Protein AF-A0AB35FZ97-F1 (afdb_monomer_lite)

Radius of gyration: 17.3 Å; chains: 1; bounding box: 33×31×50 Å

InterPro domains:
  IPR009097 Cyclic phosphodiesterase [SSF55144] (17-69)

Sequence (100 aa):
MLRSVLIFPQLNDMFTINRIRQRYDDLYEHIAPHISLVFPFDNELTDETIIQVVTDIIKKQQQFKLRLTATITEVAIEHILENSDSAVFTTICLGERDEN

Structure (mmCIF, N/CA/C/O backbone):
data_AF-A0AB35FZ97-F1
#
_entry.id   AF-A0AB35FZ97-F1
#
loop_
_atom_site.group_PDB
_atom_site.id
_atom_site.type_symbol
_atom_site.label_atom_id
_atom_site.label_alt_id
_atom_site.label_comp_id
_atom_site.label_asym_id
_atom_site.label_entity_id
_atom_site.label_seq_id
_atom_site.pdbx_PDB_ins_code
_atom_site.Cartn_x
_atom_site.Cartn_y
_atom_site.Cartn_z
_atom_site.occupancy
_atom_site.B_iso_or_equiv
_atom_site.auth_seq_id
_atom_site.auth_comp_id
_atom_site.auth_asym_id
_atom_site.auth_atom_id
_atom_site.pdbx_PDB_model_num
ATOM 1 N N . MET A 1 1 ? -9.061 16.918 4.803 1.00 82.94 1 MET A N 1
ATOM 2 C CA . MET A 1 1 ? -7.666 16.410 4.707 1.00 82.94 1 MET A CA 1
ATOM 3 C C . MET A 1 1 ? -7.787 14.974 4.265 1.00 82.94 1 MET A C 1
ATOM 5 O O . MET A 1 1 ? -8.592 14.265 4.855 1.00 82.94 1 MET A O 1
ATOM 9 N N . LEU A 1 2 ? -7.014 14.553 3.263 1.00 89.06 2 LEU A N 1
ATOM 10 C CA . LEU A 1 2 ? -7.064 13.167 2.805 1.00 89.06 2 LEU A CA 1
ATOM 11 C C . LEU A 1 2 ? -6.451 12.227 3.842 1.00 89.06 2 LEU A C 1
ATOM 13 O O . LEU A 1 2 ? -5.398 12.517 4.413 1.00 89.06 2 LEU A O 1
ATOM 17 N N . ARG A 1 3 ? -7.118 11.099 4.066 1.00 90.56 3 ARG A N 1
ATOM 18 C CA . ARG A 1 3 ? -6.704 10.045 4.997 1.00 90.56 3 ARG A CA 1
ATOM 19 C C . ARG A 1 3 ? -6.655 8.723 4.247 1.00 90.56 3 ARG A C 1
ATOM 21 O O . ARG A 1 3 ? -7.429 8.521 3.324 1.00 90.56 3 ARG A O 1
ATOM 28 N N . SER A 1 4 ? -5.771 7.816 4.63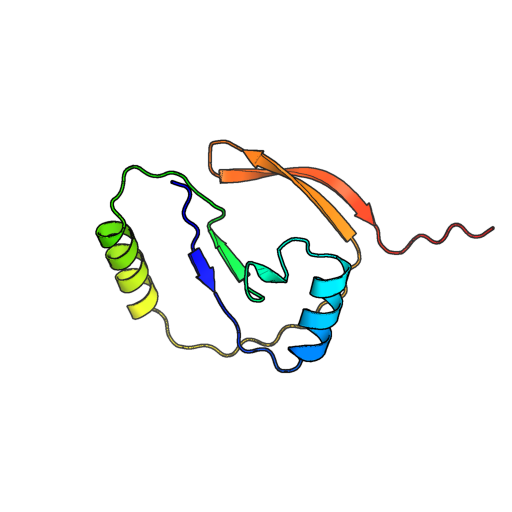8 1.00 91.94 4 SER A N 1
ATOM 29 C CA . SER A 1 4 ? -5.687 6.467 4.067 1.00 91.94 4 SER A CA 1
ATOM 30 C C . SER A 1 4 ? -5.558 5.427 5.176 1.00 91.94 4 SER A C 1
ATOM 32 O O . SER A 1 4 ? -5.165 5.744 6.301 1.00 91.94 4 SER A O 1
ATOM 34 N N . VAL A 1 5 ? -5.901 4.174 4.867 1.00 91.94 5 VAL A N 1
ATOM 35 C CA . VAL A 1 5 ? -5.716 3.037 5.781 1.00 91.94 5 VAL A CA 1
ATOM 36 C C . VAL A 1 5 ? -4.725 2.071 5.149 1.00 91.94 5 VAL A C 1
ATOM 38 O O . VAL A 1 5 ? -4.971 1.538 4.066 1.00 91.94 5 VAL A O 1
ATOM 41 N N . LEU A 1 6 ? -3.601 1.851 5.831 1.00 94.12 6 LEU A N 1
ATOM 42 C CA . LEU A 1 6 ? -2.451 1.115 5.312 1.00 94.12 6 LEU A CA 1
ATOM 43 C C . LEU A 1 6 ? -2.073 -0.033 6.253 1.00 94.12 6 LEU A C 1
ATOM 45 O O . LEU A 1 6 ? -2.112 0.115 7.475 1.00 94.12 6 LEU A O 1
ATOM 49 N N . ILE A 1 7 ? -1.646 -1.160 5.688 1.00 90.88 7 ILE A N 1
ATOM 50 C CA . ILE A 1 7 ? -0.949 -2.223 6.419 1.00 90.88 7 ILE A CA 1
ATOM 51 C C . ILE A 1 7 ? 0.549 -2.058 6.179 1.00 90.88 7 ILE A C 1
ATOM 53 O O . ILE A 1 7 ? 0.988 -1.995 5.034 1.00 90.88 7 ILE A O 1
ATOM 57 N N . PHE A 1 8 ? 1.340 -2.077 7.249 1.00 91.44 8 PHE A N 1
ATOM 58 C CA . PHE A 1 8 ? 2.800 -2.120 7.177 1.00 91.44 8 PHE A CA 1
ATOM 59 C C . PHE A 1 8 ? 3.288 -3.551 7.435 1.00 91.44 8 PHE A C 1
ATOM 61 O O . PHE A 1 8 ? 3.383 -3.967 8.594 1.00 91.44 8 PHE A O 1
ATOM 68 N N . PRO A 1 9 ? 3.549 -4.350 6.384 1.00 88.06 9 PRO A N 1
ATOM 69 C CA . PRO A 1 9 ? 3.999 -5.719 6.563 1.00 88.06 9 PRO A CA 1
ATOM 70 C C . PRO A 1 9 ? 5.463 -5.762 7.015 1.00 88.06 9 PRO A C 1
ATOM 72 O O . PRO A 1 9 ? 6.306 -5.006 6.536 1.00 88.06 9 PRO A O 1
ATOM 75 N N . GLN A 1 10 ? 5.792 -6.721 7.881 1.00 85.38 10 GLN A N 1
ATOM 76 C CA . GLN A 1 10 ? 7.183 -7.127 8.075 1.00 85.38 10 GLN A CA 1
ATOM 77 C C . GLN A 1 10 ? 7.545 -8.150 7.001 1.00 85.38 10 GLN A C 1
ATOM 79 O O . GLN A 1 10 ? 7.041 -9.273 7.006 1.00 85.38 10 GLN A O 1
ATOM 84 N N . LEU A 1 11 ? 8.381 -7.738 6.050 1.00 83.56 11 LEU A N 1
ATOM 85 C CA . LEU A 1 11 ? 8.797 -8.564 4.919 1.00 83.56 11 LEU A CA 1
ATOM 86 C C . LEU A 1 11 ? 10.224 -9.068 5.140 1.00 83.56 11 LEU A C 1
ATOM 88 O O . LEU A 1 11 ? 11.057 -8.376 5.717 1.00 83.56 11 LEU A O 1
ATOM 92 N N . ASN A 1 12 ? 10.515 -10.282 4.669 1.00 84.44 12 ASN A N 1
ATOM 93 C CA . ASN A 1 12 ? 11.822 -10.906 4.899 1.00 84.44 12 ASN A CA 1
ATOM 94 C C . ASN A 1 12 ? 12.967 -10.172 4.186 1.00 84.44 12 ASN A C 1
ATOM 96 O O . ASN A 1 12 ? 14.088 -10.181 4.681 1.00 84.44 12 ASN A O 1
ATOM 100 N N . ASP A 1 13 ? 12.691 -9.547 3.039 1.00 87.44 13 ASP A N 1
ATOM 101 C CA . ASP A 1 13 ? 13.696 -8.870 2.217 1.00 87.44 13 ASP A CA 1
ATOM 102 C C . ASP A 1 13 ? 13.380 -7.377 2.047 1.00 87.44 13 ASP A C 1
ATOM 104 O O . ASP A 1 13 ? 13.144 -6.863 0.951 1.00 87.44 13 ASP A O 1
ATOM 108 N N . MET A 1 14 ? 13.353 -6.662 3.176 1.00 88.69 14 MET A N 1
ATOM 109 C CA . MET A 1 14 ? 13.180 -5.203 3.186 1.00 88.69 14 MET A CA 1
ATOM 110 C C . MET A 1 14 ? 14.300 -4.471 2.438 1.00 88.69 14 MET A C 1
ATOM 112 O O . MET A 1 14 ? 14.075 -3.371 1.939 1.00 88.69 14 MET A O 1
ATOM 116 N N . PHE A 1 15 ? 15.495 -5.064 2.343 1.00 91.19 15 PHE A N 1
ATOM 117 C CA . PHE A 1 15 ? 16.624 -4.469 1.632 1.00 91.19 15 PHE A CA 1
ATOM 118 C C . PHE A 1 15 ? 16.338 -4.359 0.133 1.00 91.19 15 PHE A C 1
ATOM 120 O O . PHE A 1 15 ? 16.428 -3.265 -0.427 1.00 91.19 15 PHE A O 1
ATOM 127 N N . THR A 1 16 ? 15.937 -5.462 -0.509 1.00 90.12 16 THR A N 1
ATOM 128 C CA . THR A 1 16 ? 15.596 -5.456 -1.938 1.00 90.12 16 THR A CA 1
ATOM 129 C C . THR A 1 16 ? 14.435 -4.508 -2.227 1.00 90.12 16 THR A C 1
ATOM 131 O O . THR A 1 16 ? 14.514 -3.717 -3.167 1.00 90.12 16 THR A O 1
ATOM 134 N N . ILE A 1 17 ? 13.391 -4.521 -1.390 1.00 90.75 17 ILE A N 1
ATOM 135 C CA . ILE A 1 17 ? 12.221 -3.643 -1.545 1.00 90.75 17 ILE A CA 1
ATOM 136 C C . ILE A 1 17 ? 12.628 -2.171 -1.475 1.00 90.75 17 ILE A C 1
ATOM 138 O O . ILE A 1 17 ? 12.292 -1.397 -2.369 1.00 90.75 17 ILE A O 1
ATOM 142 N N . ASN A 1 18 ? 13.394 -1.781 -0.457 1.00 93.50 18 ASN A N 1
ATOM 143 C CA . ASN A 1 18 ? 13.836 -0.397 -0.308 1.00 93.50 18 ASN A CA 1
ATOM 144 C C . ASN A 1 18 ? 14.763 0.037 -1.448 1.00 93.50 18 ASN A C 1
ATOM 146 O O . ASN A 1 18 ? 14.632 1.157 -1.926 1.00 93.50 18 ASN A O 1
ATOM 150 N N . ARG A 1 19 ? 15.640 -0.844 -1.947 1.00 94.56 19 ARG A N 1
ATOM 151 C CA . ARG A 1 19 ? 16.499 -0.543 -3.102 1.00 94.56 19 ARG A CA 1
ATOM 152 C C . ARG A 1 1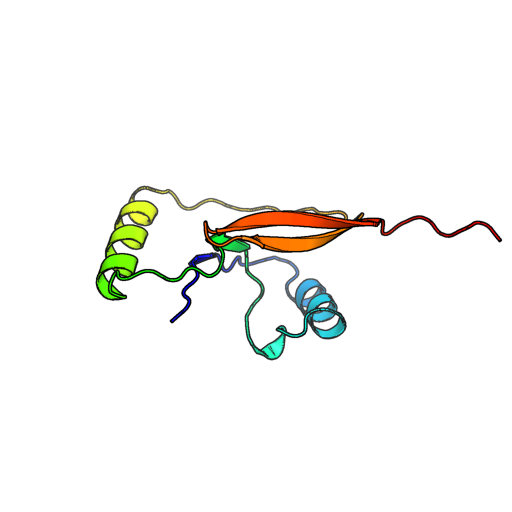9 ? 15.695 -0.289 -4.381 1.00 94.56 19 ARG A C 1
ATOM 154 O O . ARG A 1 19 ? 16.065 0.582 -5.164 1.00 94.56 19 ARG A O 1
ATOM 161 N N . ILE A 1 20 ? 14.618 -1.045 -4.606 1.00 91.50 20 ILE A N 1
ATOM 162 C CA . ILE A 1 20 ? 13.706 -0.820 -5.738 1.00 91.50 20 ILE A CA 1
ATOM 163 C C . ILE A 1 20 ? 12.996 0.524 -5.562 1.00 91.50 20 ILE A C 1
ATOM 165 O O . ILE A 1 20 ? 13.037 1.350 -6.470 1.00 91.50 20 ILE A O 1
ATOM 169 N N . ARG A 1 21 ? 12.402 0.769 -4.388 1.00 94.88 21 ARG A N 1
ATOM 170 C CA . ARG A 1 21 ? 11.679 2.015 -4.100 1.00 94.88 21 ARG A CA 1
ATOM 171 C C . ARG A 1 21 ? 12.570 3.243 -4.224 1.00 94.88 21 ARG A C 1
ATOM 173 O O . ARG A 1 21 ? 12.200 4.180 -4.906 1.00 94.88 21 ARG A O 1
ATOM 180 N N . GLN A 1 22 ? 13.789 3.203 -3.697 1.00 96.38 22 GLN A N 1
ATOM 181 C CA . GLN A 1 22 ? 14.745 4.303 -3.837 1.00 96.38 22 GLN A CA 1
ATOM 182 C C . GLN A 1 22 ? 15.003 4.696 -5.303 1.00 96.38 22 GLN A C 1
ATOM 184 O O . GLN A 1 22 ? 15.353 5.837 -5.584 1.00 96.38 22 GLN A O 1
ATOM 189 N N . ARG A 1 23 ? 14.869 3.754 -6.244 1.00 93.50 23 ARG A N 1
ATOM 190 C CA . ARG A 1 23 ? 15.110 4.000 -7.668 1.00 93.50 23 ARG A CA 1
ATOM 191 C C . ARG A 1 23 ? 13.876 4.500 -8.425 1.00 93.50 23 ARG A C 1
ATOM 193 O O . ARG A 1 23 ? 14.058 5.163 -9.442 1.00 93.50 23 ARG A O 1
ATOM 200 N N . TYR A 1 24 ? 12.671 4.129 -7.995 1.00 89.44 24 TYR A N 1
ATOM 201 C CA . TYR A 1 24 ? 11.454 4.271 -8.808 1.00 89.44 24 TYR A CA 1
ATOM 202 C C . TYR A 1 24 ? 10.245 4.867 -8.077 1.00 89.44 24 TYR A C 1
ATOM 204 O O . TYR A 1 24 ? 9.249 5.166 -8.724 1.00 89.44 24 TYR A O 1
ATOM 212 N N . ASP A 1 25 ? 10.293 4.982 -6.754 1.00 91.50 25 ASP A N 1
ATOM 213 C CA . ASP A 1 25 ? 9.199 5.473 -5.922 1.00 91.50 25 ASP A CA 1
ATOM 214 C C . ASP A 1 25 ? 9.594 6.820 -5.315 1.00 91.50 25 ASP A C 1
ATOM 216 O O . ASP A 1 25 ? 10.388 6.884 -4.374 1.00 91.50 25 ASP A O 1
ATOM 220 N N . ASP A 1 26 ? 9.005 7.894 -5.838 1.00 94.44 26 ASP A N 1
ATOM 221 C CA . ASP A 1 26 ? 9.225 9.261 -5.355 1.00 94.44 26 ASP A CA 1
ATOM 222 C C . ASP A 1 26 ? 8.826 9.436 -3.878 1.00 94.44 26 ASP A C 1
ATOM 224 O O . ASP A 1 26 ? 9.310 10.339 -3.198 1.00 94.44 26 ASP A O 1
ATOM 228 N N . LEU A 1 27 ? 7.977 8.552 -3.339 1.00 94.50 27 LEU A N 1
ATOM 229 C CA . LEU A 1 27 ? 7.562 8.562 -1.938 1.00 94.50 27 LEU A CA 1
ATOM 230 C C . LEU A 1 27 ? 8.458 7.701 -1.040 1.00 94.50 27 LEU A C 1
ATOM 232 O O . LEU A 1 27 ? 8.126 7.499 0.133 1.00 94.50 27 LEU A O 1
ATOM 236 N N . TYR A 1 28 ? 9.592 7.201 -1.545 1.00 95.56 28 TYR A N 1
ATOM 237 C CA . TYR A 1 28 ? 10.528 6.369 -0.786 1.00 95.56 28 TYR A CA 1
ATOM 238 C C . TYR A 1 28 ? 10.884 6.968 0.584 1.00 95.56 28 TYR A C 1
ATOM 240 O O . TYR A 1 28 ? 10.834 6.259 1.590 1.00 95.56 28 TYR A O 1
ATOM 248 N N . GLU A 1 29 ? 11.186 8.268 0.634 1.00 96.38 29 GLU A N 1
ATOM 249 C CA . GLU A 1 29 ? 11.565 8.966 1.872 1.00 96.38 29 GLU A CA 1
ATOM 250 C C . GLU A 1 29 ? 10.363 9.407 2.721 1.00 96.38 29 GLU A C 1
ATOM 252 O O . GLU A 1 29 ? 10.523 9.794 3.878 1.00 96.38 29 GLU A O 1
ATOM 257 N N . HIS A 1 30 ? 9.153 9.352 2.163 1.00 94.88 30 HIS A N 1
ATOM 258 C CA . HI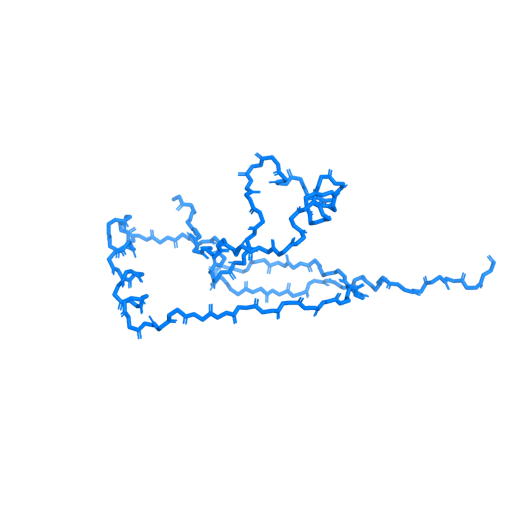S A 1 30 ? 7.947 9.904 2.778 1.00 94.88 30 HIS A CA 1
ATOM 259 C C . HIS A 1 30 ? 7.059 8.841 3.422 1.00 94.88 30 HIS A C 1
ATOM 261 O O . HIS A 1 30 ? 6.317 9.144 4.356 1.00 94.88 30 HIS A O 1
ATOM 267 N N . ILE A 1 31 ? 7.131 7.593 2.953 1.00 94.06 31 ILE A N 1
ATOM 268 C CA . ILE A 1 31 ? 6.316 6.503 3.486 1.00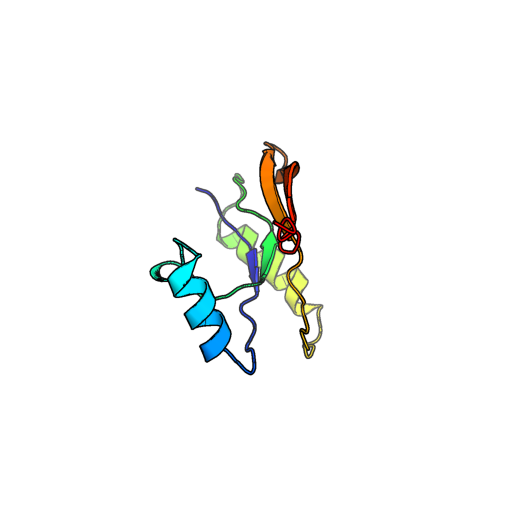 94.06 31 ILE A CA 1
ATOM 269 C C . ILE A 1 31 ? 7.060 5.172 3.450 1.00 94.06 31 ILE A C 1
ATOM 271 O O . ILE A 1 31 ? 7.775 4.865 2.498 1.00 94.06 31 ILE A O 1
ATOM 275 N N . ALA A 1 32 ? 6.897 4.352 4.489 1.00 93.44 32 ALA A N 1
ATOM 276 C CA . ALA A 1 32 ? 7.452 3.000 4.511 1.00 93.44 32 ALA A CA 1
ATOM 277 C C . ALA A 1 32 ? 6.711 2.082 3.513 1.00 93.44 32 ALA A C 1
ATOM 279 O O . ALA A 1 32 ? 5.566 2.375 3.154 1.00 93.44 32 ALA A O 1
ATOM 280 N N . PRO A 1 33 ? 7.319 0.963 3.071 1.00 92.25 33 PRO A N 1
ATOM 281 C CA . PRO A 1 33 ? 6.629 -0.011 2.231 1.00 92.25 33 PRO A CA 1
ATOM 282 C C . PRO A 1 33 ? 5.349 -0.497 2.916 1.00 92.25 3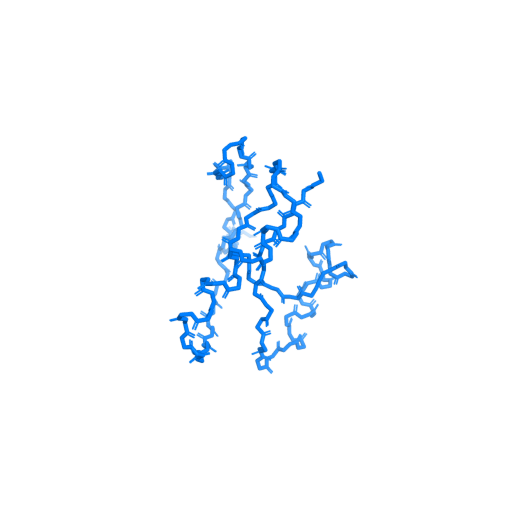3 PRO A C 1
ATOM 284 O O . PRO A 1 33 ? 5.374 -0.896 4.081 1.00 92.25 33 PRO A O 1
ATOM 287 N N . HIS A 1 34 ? 4.234 -0.444 2.198 1.00 93.38 34 HIS A N 1
ATOM 288 C CA . HIS A 1 34 ? 2.910 -0.703 2.747 1.00 93.38 34 HIS A CA 1
ATOM 289 C C . HIS A 1 34 ? 2.013 -1.400 1.724 1.00 93.38 34 HIS A C 1
ATOM 291 O O . HIS A 1 34 ? 2.315 -1.449 0.534 1.00 93.38 34 HIS A O 1
ATOM 297 N N . ILE A 1 35 ? 0.901 -1.940 2.214 1.00 91.00 35 ILE A N 1
ATOM 298 C CA . ILE A 1 35 ? -0.223 -2.416 1.413 1.00 91.00 35 ILE A CA 1
ATOM 299 C C . ILE A 1 35 ? -1.383 -1.467 1.699 1.00 91.00 35 ILE A C 1
ATOM 301 O O . ILE A 1 35 ? -1.843 -1.376 2.841 1.00 91.00 35 ILE A O 1
ATOM 305 N N . SER A 1 36 ? -1.841 -0.745 0.681 1.00 91.19 36 SER A N 1
ATOM 306 C CA . SER A 1 36 ? -3.019 0.114 0.794 1.00 91.19 36 SER A CA 1
ATOM 307 C C . SER A 1 36 ? -4.274 -0.746 0.930 1.00 91.19 36 SER A C 1
ATOM 309 O O . SER A 1 36 ? -4.517 -1.613 0.096 1.00 91.19 36 SER A O 1
ATOM 311 N N . LEU A 1 37 ? -5.064 -0.520 1.984 1.00 88.94 37 LEU A N 1
ATOM 312 C CA . LEU A 1 37 ? -6.401 -1.112 2.116 1.00 88.94 37 LEU A CA 1
ATOM 313 C C . LEU A 1 37 ? -7.479 -0.184 1.567 1.00 88.94 37 LEU A C 1
ATOM 315 O O . LEU A 1 37 ? -8.448 -0.645 0.976 1.00 88.94 37 LEU A O 1
ATOM 319 N N . VAL A 1 38 ? -7.309 1.118 1.794 1.00 86.81 38 VAL A N 1
ATOM 320 C CA . VAL A 1 38 ? -8.213 2.163 1.315 1.00 86.81 38 VAL A CA 1
ATOM 321 C C . VAL A 1 38 ? -7.352 3.280 0.739 1.00 86.81 38 VAL A C 1
ATOM 323 O O . VAL A 1 38 ? -6.458 3.782 1.432 1.00 86.81 38 VAL A O 1
ATOM 326 N N . PHE A 1 39 ? -7.605 3.642 -0.523 1.00 84.75 39 PHE A N 1
ATOM 327 C CA . PHE A 1 39 ? -6.977 4.799 -1.165 1.00 84.75 39 P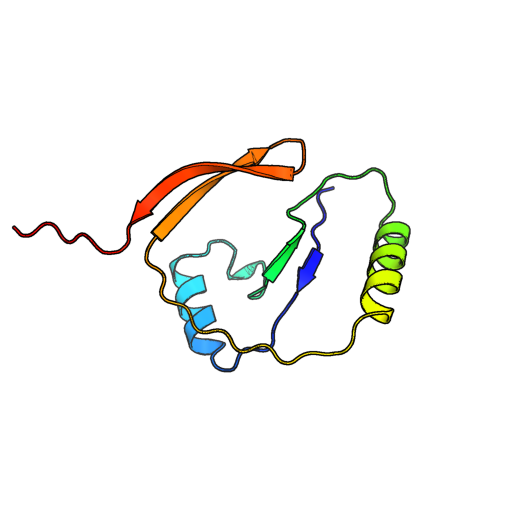HE A CA 1
ATOM 328 C C . PHE A 1 39 ? -7.253 6.082 -0.372 1.00 84.75 39 PHE A C 1
ATOM 330 O O . PHE A 1 39 ? -8.217 6.121 0.393 1.00 84.75 39 PHE A O 1
ATOM 337 N N . PRO A 1 40 ? -6.417 7.126 -0.512 1.00 88.31 40 PRO A N 1
ATOM 338 C CA . PRO A 1 40 ? -6.665 8.400 0.144 1.00 88.31 40 PRO A CA 1
ATOM 339 C C . PRO A 1 40 ? -8.093 8.894 -0.113 1.00 88.31 40 PRO A C 1
ATOM 341 O O . PRO A 1 40 ? -8.479 9.107 -1.257 1.00 88.31 40 PRO A O 1
ATOM 344 N N . PHE A 1 41 ? -8.861 9.072 0.955 1.00 86.56 41 PHE A N 1
ATOM 345 C CA . PHE A 1 41 ? -10.257 9.485 0.914 1.00 86.56 41 PHE A CA 1
ATOM 346 C C . PHE A 1 41 ? -10.444 10.786 1.694 1.00 86.56 41 PHE A C 1
ATOM 348 O O . PHE A 1 41 ? -9.759 11.029 2.696 1.00 86.56 41 PHE A O 1
ATOM 355 N N . ASP A 1 42 ? -11.384 11.617 1.244 1.00 87.12 42 ASP A N 1
ATOM 356 C CA . ASP A 1 42 ? -11.895 12.732 2.038 1.00 87.12 42 ASP A CA 1
ATOM 357 C C . ASP A 1 42 ? -13.213 12.317 2.683 1.00 87.12 42 ASP A C 1
ATOM 359 O O . ASP A 1 42 ? -14.065 11.686 2.056 1.00 87.12 42 ASP A O 1
ATOM 363 N N . ASN A 1 43 ? -13.360 12.611 3.967 1.00 86.12 43 ASN A N 1
ATOM 364 C CA . ASN A 1 43 ? -14.545 12.231 4.719 1.00 86.12 43 ASN A CA 1
ATOM 365 C C . ASN A 1 43 ? -14.768 13.217 5.869 1.00 86.12 43 ASN A C 1
ATOM 367 O O . ASN A 1 43 ? -13.814 13.637 6.532 1.00 86.12 43 ASN A O 1
ATOM 371 N N . GLU A 1 44 ? -16.034 13.560 6.102 1.00 91.75 44 GLU A N 1
ATOM 372 C CA . GLU A 1 44 ? -16.481 14.462 7.168 1.00 91.75 44 GLU A CA 1
ATOM 373 C C . GLU A 1 44 ? -16.324 13.865 8.577 1.00 91.75 44 GLU A C 1
ATOM 375 O O . GLU A 1 44 ? -16.347 14.596 9.567 1.00 91.75 44 GLU A O 1
ATOM 380 N N . LEU A 1 45 ? -16.146 12.545 8.687 1.00 93.00 45 LEU A N 1
ATOM 381 C CA . LEU A 1 45 ? -15.888 11.863 9.949 1.00 93.00 45 LEU A CA 1
ATOM 382 C C . LEU A 1 45 ? -14.608 12.387 10.614 1.00 93.00 45 LEU A C 1
ATOM 384 O O . LEU A 1 45 ? -13.590 12.661 9.968 1.00 93.00 45 LEU A O 1
ATOM 388 N N . THR A 1 46 ? -14.662 12.478 11.943 1.00 94.81 46 THR A N 1
ATOM 389 C CA . THR A 1 46 ? -13.505 12.855 12.758 1.00 94.81 46 THR A CA 1
ATOM 390 C C . THR A 1 46 ? -12.480 11.726 12.810 1.00 94.81 46 THR A C 1
ATOM 392 O O . THR A 1 46 ? -12.814 10.550 12.621 1.00 94.81 46 THR A O 1
ATOM 395 N N . ASP A 1 47 ? -11.234 12.073 13.126 1.00 94.38 47 ASP A N 1
ATOM 396 C CA . ASP A 1 47 ? -10.147 11.100 13.245 1.00 94.38 47 ASP A CA 1
ATOM 397 C C . ASP A 1 47 ? -10.456 10.059 14.332 1.00 94.38 47 ASP A C 1
ATOM 399 O O . ASP A 1 47 ? -10.230 8.867 14.128 1.00 94.38 47 ASP A O 1
ATOM 403 N N . GLU A 1 48 ? -11.066 10.471 15.447 1.00 96.25 48 GLU A N 1
ATOM 404 C CA . GLU A 1 48 ? -11.472 9.569 16.532 1.00 96.25 48 GLU A CA 1
ATOM 405 C C . GLU A 1 48 ? -12.517 8.556 16.064 1.00 96.25 48 GLU A C 1
ATOM 407 O O . GLU A 1 48 ? -12.449 7.376 16.416 1.00 96.25 48 GLU A O 1
ATOM 412 N N . THR A 1 49 ? -13.470 9.001 15.242 1.00 95.81 49 THR A N 1
ATOM 413 C CA . THR A 1 49 ? -14.521 8.126 14.717 1.00 95.81 49 THR A CA 1
ATOM 414 C C . THR A 1 49 ? -13.931 7.090 13.765 1.00 95.81 49 THR A C 1
ATOM 416 O O . THR A 1 49 ? -14.256 5.906 13.858 1.00 95.81 49 THR A O 1
ATOM 419 N N . ILE A 1 50 ? -13.010 7.509 12.893 1.00 93.75 50 ILE A N 1
ATOM 420 C CA . ILE A 1 50 ? -12.299 6.606 11.981 1.00 93.75 50 ILE A CA 1
ATOM 421 C C . ILE A 1 50 ? -11.474 5.586 12.778 1.00 93.75 50 ILE A C 1
ATOM 423 O O . ILE A 1 50 ? -11.574 4.385 12.519 1.00 93.75 50 ILE A O 1
ATOM 427 N N . ILE A 1 51 ? -10.713 6.033 13.785 1.00 94.62 51 ILE A N 1
ATOM 428 C CA . ILE A 1 51 ? -9.926 5.156 14.666 1.00 94.62 51 ILE A CA 1
ATOM 429 C C . ILE A 1 51 ? -10.822 4.111 15.331 1.00 94.62 51 ILE A C 1
ATOM 431 O O . ILE A 1 51 ? -10.472 2.928 15.348 1.00 94.62 51 ILE A O 1
ATOM 435 N N . GLN A 1 52 ? -11.980 4.520 15.851 1.00 96.00 52 GLN A N 1
ATOM 436 C CA . GLN A 1 52 ? -12.914 3.621 16.521 1.00 96.00 52 GLN A CA 1
ATOM 437 C C . GLN A 1 52 ? -13.462 2.557 15.560 1.00 96.00 52 GLN A C 1
ATOM 439 O O . GLN A 1 52 ? -13.375 1.365 15.856 1.00 96.00 52 GLN A O 1
ATOM 444 N N . VAL A 1 53 ? -13.948 2.966 14.382 1.00 93.25 53 VAL A N 1
ATOM 445 C CA . VAL A 1 53 ? -14.488 2.048 13.364 1.00 93.25 53 VAL A CA 1
ATOM 446 C C . VAL A 1 53 ? -13.432 1.037 12.915 1.00 93.25 53 VAL A C 1
ATOM 448 O O . VAL A 1 53 ? -13.689 -0.168 12.909 1.00 93.25 53 VAL A O 1
ATOM 451 N N . VAL A 1 54 ? -12.226 1.506 12.584 1.00 92.19 54 VAL A N 1
ATOM 452 C CA . VAL A 1 54 ? -11.124 0.634 12.153 1.00 92.19 54 VAL A CA 1
ATOM 453 C C . VAL A 1 54 ? -10.733 -0.333 13.275 1.00 92.19 54 VAL A C 1
ATOM 455 O O . VAL A 1 54 ? -10.559 -1.528 13.032 1.00 92.19 54 VAL A O 1
ATOM 458 N N . THR A 1 55 ? -10.669 0.145 14.520 1.00 93.31 55 THR A N 1
ATOM 459 C CA . THR A 1 55 ? -10.353 -0.683 15.692 1.00 93.31 55 THR A CA 1
ATOM 460 C C . THR A 1 55 ? -11.377 -1.799 15.897 1.00 93.31 55 THR A C 1
ATOM 462 O O . THR A 1 55 ? -10.996 -2.946 16.143 1.00 93.31 55 THR A O 1
ATOM 465 N N . ASP A 1 56 ? -12.668 -1.499 15.776 1.00 94.44 56 ASP A N 1
ATOM 466 C CA . ASP A 1 56 ? -13.738 -2.480 15.981 1.00 94.44 56 ASP A CA 1
ATOM 467 C C . ASP A 1 56 ? -13.782 -3.550 14.886 1.00 94.44 56 ASP A C 1
ATOM 469 O O . ASP A 1 56 ? -14.190 -4.687 15.144 1.00 94.44 56 ASP A O 1
ATOM 473 N N . ILE A 1 57 ? -13.330 -3.214 13.675 1.00 91.38 57 ILE A N 1
ATOM 474 C CA . ILE A 1 57 ? -13.146 -4.172 12.582 1.00 91.38 57 ILE A CA 1
ATOM 475 C C . ILE A 1 57 ? -11.929 -5.058 12.862 1.00 91.38 57 ILE A C 1
ATOM 477 O O . ILE A 1 57 ? -12.050 -6.284 12.823 1.00 91.38 57 ILE A O 1
ATOM 481 N N . ILE A 1 58 ? -10.775 -4.462 13.184 1.00 89.44 58 ILE A N 1
ATOM 482 C CA . ILE A 1 58 ? -9.511 -5.189 13.383 1.00 89.44 58 ILE A CA 1
ATOM 483 C C . ILE A 1 58 ? -9.585 -6.132 14.587 1.00 89.44 58 ILE A C 1
ATOM 485 O O . ILE A 1 58 ? -9.108 -7.259 14.495 1.00 89.44 58 ILE A O 1
ATOM 489 N N . LYS A 1 59 ? -10.232 -5.736 15.693 1.00 90.19 59 LYS A N 1
ATOM 490 C CA . LYS A 1 59 ? -10.397 -6.588 16.890 1.00 90.19 59 LYS A CA 1
ATOM 491 C C . LYS A 1 59 ? -11.111 -7.915 16.614 1.00 90.19 59 LYS A C 1
ATOM 493 O O . LYS A 1 59 ? -10.975 -8.851 17.396 1.00 90.19 59 LYS A O 1
ATOM 498 N N . LYS A 1 60 ? -11.885 -7.995 15.529 1.00 91.19 60 LYS A N 1
ATOM 499 C CA . LYS A 1 60 ? -12.599 -9.211 15.112 1.00 91.19 60 LYS A CA 1
ATOM 500 C C . LYS A 1 60 ? -11.745 -10.122 14.226 1.00 91.19 60 LYS A C 1
ATOM 502 O O . LYS A 1 60 ? -12.172 -11.233 13.927 1.00 91.19 60 LYS A O 1
ATOM 507 N N . GLN A 1 61 ? -10.567 -9.667 13.803 1.00 87.75 61 GLN A N 1
ATOM 508 C CA . GLN A 1 61 ? -9.666 -10.406 12.928 1.00 87.75 61 GLN A CA 1
ATOM 509 C C . GLN A 1 61 ? -8.569 -11.094 13.739 1.00 87.75 61 GLN A C 1
ATOM 511 O O . GLN A 1 61 ? -8.027 -10.536 14.693 1.00 87.75 61 GLN A O 1
ATOM 516 N N . GLN A 1 62 ? -8.210 -12.312 13.341 1.00 86.62 62 GLN A N 1
ATOM 517 C CA . GLN A 1 62 ? -7.039 -12.990 13.890 1.00 86.62 62 GLN A CA 1
ATOM 518 C C . GLN A 1 62 ? -5.771 -12.553 13.159 1.00 86.62 62 GLN A C 1
ATOM 520 O O . GLN A 1 62 ? -5.791 -12.257 11.964 1.00 86.62 62 GLN A O 1
ATOM 525 N N . GLN A 1 63 ? -4.647 -12.551 13.878 1.00 86.38 63 GLN A N 1
ATOM 526 C CA . GLN A 1 63 ? -3.341 -12.357 13.261 1.00 86.38 63 GLN A CA 1
ATOM 527 C C . GLN A 1 63 ? -3.088 -13.457 12.225 1.00 86.38 63 GLN A C 1
ATOM 529 O O . GLN A 1 63 ? -3.286 -14.641 12.498 1.00 86.38 63 GLN A O 1
ATOM 534 N N . PHE A 1 64 ? -2.595 -13.068 11.053 1.00 86.44 64 PHE A N 1
ATOM 535 C CA . PHE A 1 64 ? -2.256 -13.988 9.974 1.00 86.44 64 PHE A CA 1
ATOM 536 C C . PHE A 1 64 ? -0.813 -13.783 9.515 1.00 86.44 64 PHE A C 1
ATOM 538 O O . PHE A 1 64 ? -0.230 -12.707 9.663 1.00 86.44 64 PHE A O 1
ATOM 545 N N . LYS A 1 65 ? -0.219 -14.842 8.958 1.00 86.38 65 LYS A N 1
ATOM 546 C CA . LYS A 1 65 ? 1.090 -14.773 8.304 1.00 86.38 65 LYS A CA 1
ATOM 547 C C . LYS A 1 65 ? 0.885 -14.528 6.819 1.00 86.38 65 LYS A C 1
ATOM 549 O O . LYS A 1 65 ? 0.109 -15.235 6.183 1.00 86.38 65 LYS A O 1
ATOM 554 N N . LEU A 1 66 ? 1.627 -13.574 6.273 1.00 84.12 66 LEU A N 1
ATOM 555 C CA . LEU A 1 66 ? 1.619 -13.261 4.852 1.00 84.12 66 LEU A CA 1
ATOM 556 C C . LEU A 1 66 ? 2.928 -13.739 4.211 1.00 84.12 66 LEU A C 1
ATOM 558 O O . LEU A 1 66 ? 4.011 -13.456 4.721 1.00 84.12 66 LEU A O 1
ATOM 562 N N . ARG A 1 67 ? 2.836 -14.459 3.088 1.00 84.12 67 ARG A N 1
ATOM 563 C CA . ARG A 1 67 ? 3.973 -14.775 2.212 1.00 84.12 67 ARG A CA 1
ATOM 564 C C . ARG A 1 67 ? 3.661 -14.214 0.833 1.00 84.12 67 ARG A C 1
ATOM 566 O O . ARG A 1 67 ? 2.689 -14.637 0.220 1.00 84.12 67 ARG A O 1
ATOM 573 N N . LEU A 1 68 ? 4.489 -13.287 0.363 1.00 79.75 68 LEU A N 1
ATOM 574 C CA . LEU A 1 68 ? 4.351 -12.680 -0.957 1.00 79.75 68 LEU A CA 1
ATOM 575 C C . LEU A 1 68 ? 5.434 -13.220 -1.891 1.00 79.75 68 LEU A C 1
ATOM 577 O O . LEU A 1 68 ? 6.598 -13.352 -1.515 1.00 79.75 68 LEU A O 1
ATOM 581 N N . THR A 1 69 ? 5.044 -13.550 -3.114 1.00 82.38 69 THR A N 1
ATOM 582 C CA . THR A 1 69 ? 5.941 -13.853 -4.231 1.00 82.38 69 THR A CA 1
ATOM 583 C C . THR A 1 69 ? 5.305 -13.222 -5.453 1.00 82.38 69 THR A C 1
ATOM 585 O O . THR A 1 69 ? 4.133 -13.475 -5.719 1.00 82.38 69 THR A O 1
ATOM 588 N N . ALA A 1 70 ? 6.042 -12.355 -6.138 1.00 79.19 70 ALA A N 1
ATOM 589 C CA . ALA A 1 70 ? 5.509 -11.573 -7.241 1.00 79.19 70 ALA A CA 1
ATOM 590 C C . ALA A 1 70 ? 6.521 -11.499 -8.384 1.00 79.19 70 ALA A C 1
ATOM 592 O O . ALA A 1 70 ? 7.728 -11.397 -8.155 1.00 79.19 70 ALA A O 1
ATOM 593 N N . THR A 1 71 ? 6.000 -11.508 -9.606 1.00 85.12 71 THR A N 1
ATOM 594 C CA . THR A 1 71 ? 6.713 -11.126 -10.822 1.00 85.12 71 THR A CA 1
ATOM 595 C C . THR A 1 71 ? 5.996 -9.905 -11.370 1.00 85.12 71 THR A C 1
ATOM 597 O O . THR A 1 71 ? 4.787 -9.956 -11.573 1.00 85.12 71 THR A O 1
ATOM 600 N N . ILE A 1 72 ? 6.720 -8.806 -11.566 1.00 84.56 72 ILE A N 1
ATOM 601 C CA . ILE A 1 72 ? 6.138 -7.585 -12.125 1.00 84.56 72 ILE A CA 1
ATOM 602 C C . ILE A 1 72 ? 6.279 -7.661 -13.642 1.00 84.56 72 ILE A C 1
ATOM 604 O O . ILE A 1 72 ? 7.393 -7.606 -14.158 1.00 84.56 72 ILE A O 1
ATOM 608 N N . THR A 1 73 ? 5.157 -7.834 -14.334 1.00 89.62 73 THR A N 1
ATOM 609 C CA . THR A 1 73 ? 5.086 -7.927 -15.802 1.00 89.62 73 THR A CA 1
ATOM 610 C C . THR A 1 73 ? 4.482 -6.688 -16.437 1.00 89.62 73 THR A C 1
ATOM 612 O O . THR A 1 73 ? 4.536 -6.550 -17.652 1.00 89.62 73 THR A O 1
ATOM 615 N N . GLU A 1 74 ? 3.905 -5.789 -15.644 1.00 90.69 74 GLU A N 1
ATOM 616 C CA . GLU A 1 74 ? 3.225 -4.600 -16.135 1.00 90.69 74 GLU A CA 1
ATOM 617 C C . GLU A 1 74 ? 3.204 -3.473 -15.098 1.00 90.69 74 GLU A C 1
ATOM 619 O O . GLU A 1 74 ? 3.343 -3.709 -13.896 1.00 90.69 74 GLU A O 1
ATOM 624 N N . VAL A 1 75 ? 3.037 -2.245 -15.584 1.00 89.06 75 VAL A N 1
ATOM 625 C CA . VAL A 1 75 ? 2.823 -1.034 -14.789 1.00 89.06 75 VAL A CA 1
ATOM 626 C C . VAL A 1 75 ? 1.611 -0.307 -15.355 1.00 89.06 75 VAL A C 1
ATOM 628 O O . VAL A 1 75 ? 1.604 0.040 -16.534 1.00 89.06 75 VAL A O 1
ATOM 631 N N . ALA A 1 76 ? 0.597 -0.065 -14.528 1.00 90.75 76 ALA A N 1
ATOM 632 C CA . ALA A 1 76 ? -0.593 0.681 -14.920 1.00 90.75 76 ALA A CA 1
ATOM 633 C C . ALA A 1 76 ? -0.514 2.146 -14.470 1.00 90.75 76 ALA A C 1
ATOM 635 O O . ALA A 1 76 ? 0.026 2.460 -13.409 1.00 90.75 76 ALA A O 1
ATOM 636 N N . ILE A 1 77 ? -1.078 3.037 -15.282 1.00 90.38 77 ILE A N 1
ATOM 637 C CA . ILE A 1 77 ? -1.399 4.412 -14.899 1.00 90.38 77 ILE A CA 1
ATOM 638 C C . ILE A 1 77 ? -2.912 4.468 -14.724 1.00 90.38 77 ILE A C 1
ATOM 640 O O . ILE A 1 77 ? -3.655 4.116 -15.642 1.00 90.38 77 ILE A O 1
ATOM 644 N N . GLU A 1 78 ? -3.365 4.914 -13.557 1.00 91.94 78 GLU A N 1
ATOM 645 C CA . GLU A 1 78 ? -4.779 4.920 -13.186 1.00 91.94 78 GLU A CA 1
ATOM 646 C C . GLU A 1 78 ? -5.246 6.325 -12.800 1.00 91.94 78 GLU A C 1
ATOM 648 O O . GLU A 1 78 ? -4.517 7.095 -12.173 1.00 91.94 78 GLU A O 1
ATOM 653 N N . HIS A 1 79 ? -6.489 6.650 -13.153 1.00 89.69 79 HIS A N 1
ATOM 654 C CA . HIS A 1 79 ? -7.203 7.784 -12.581 1.00 89.69 79 HIS A CA 1
ATOM 655 C C . HIS A 1 79 ? -7.946 7.326 -11.329 1.00 89.69 79 HIS A C 1
ATOM 657 O O . HIS A 1 79 ? -8.742 6.391 -11.398 1.00 89.69 79 HIS A O 1
ATOM 663 N N . ILE A 1 80 ? -7.727 8.012 -10.207 1.00 84.31 80 ILE A N 1
ATOM 664 C CA . ILE A 1 80 ? -8.563 7.854 -9.014 1.00 84.31 80 ILE A CA 1
ATOM 665 C C . ILE A 1 80 ? -9.797 8.740 -9.184 1.00 84.31 80 ILE A C 1
ATOM 667 O O . ILE A 1 80 ? -9.678 9.946 -9.408 1.00 84.31 80 ILE A O 1
ATOM 671 N N . LEU A 1 81 ? -10.974 8.127 -9.130 1.00 82.81 81 LEU A N 1
ATOM 672 C CA . LEU A 1 81 ? -12.266 8.775 -9.317 1.00 82.81 81 LEU A CA 1
ATOM 673 C C . LEU A 1 81 ? -12.789 9.350 -7.992 1.00 82.81 81 LEU A C 1
ATOM 675 O O . LEU A 1 81 ? -12.343 8.978 -6.907 1.00 82.81 81 LEU A O 1
ATOM 679 N N . GLU A 1 82 ? -13.776 10.245 -8.067 1.00 77.00 82 GLU A N 1
ATOM 680 C CA . GLU A 1 82 ? -14.348 10.929 -6.893 1.00 77.00 82 GLU A CA 1
ATOM 681 C C . GLU A 1 82 ? -14.961 9.967 -5.861 1.00 77.00 82 GLU A C 1
ATOM 683 O O . GLU A 1 82 ? -14.954 10.241 -4.664 1.00 77.00 82 GLU A O 1
ATOM 688 N N . ASN A 1 83 ? -15.453 8.809 -6.303 1.00 74.44 83 ASN A N 1
ATOM 689 C CA . ASN A 1 83 ? -15.994 7.761 -5.436 1.00 74.44 83 ASN A CA 1
ATOM 690 C C . ASN A 1 83 ? -14.913 6.830 -4.854 1.00 74.44 83 ASN A C 1
ATOM 692 O O . ASN A 1 83 ? -15.259 5.802 -4.277 1.00 74.44 83 ASN A O 1
ATOM 696 N N . SER A 1 84 ? -13.627 7.173 -4.993 1.00 70.75 84 SER A N 1
ATOM 697 C CA . SER A 1 84 ? -12.481 6.335 -4.608 1.00 70.75 84 SER A CA 1
ATOM 698 C C . SER A 1 84 ? -12.341 5.022 -5.396 1.00 70.75 84 SER A C 1
ATOM 700 O O . SER A 1 84 ? -11.539 4.176 -4.999 1.00 70.75 84 SER A O 1
ATOM 702 N N . ASP A 1 85 ? -13.064 4.856 -6.513 1.00 79.31 85 ASP A N 1
ATOM 703 C CA . ASP A 1 85 ? -12.718 3.839 -7.515 1.00 79.31 85 ASP A CA 1
ATOM 704 C C . ASP A 1 85 ? -11.470 4.258 -8.293 1.00 79.31 85 ASP A C 1
ATOM 706 O O . ASP A 1 85 ? -11.092 5.434 -8.329 1.00 79.31 85 ASP A O 1
ATOM 710 N N . SER A 1 86 ? -10.859 3.293 -8.977 1.00 85.38 86 SER A N 1
ATOM 711 C CA . SER A 1 86 ? -9.825 3.560 -9.966 1.00 85.38 86 SER A CA 1
ATOM 712 C C . SER A 1 86 ? -10.252 3.126 -11.367 1.00 85.38 86 SER A C 1
ATOM 714 O O . SER A 1 86 ? -10.969 2.143 -11.562 1.00 85.38 86 SER A O 1
ATOM 716 N N . ALA A 1 87 ? -9.821 3.896 -12.364 1.00 89.75 87 ALA A N 1
ATOM 717 C CA . ALA A 1 87 ? -9.967 3.570 -13.774 1.00 89.75 87 ALA A CA 1
ATOM 718 C C . ALA A 1 87 ? -8.582 3.483 -14.415 1.00 89.75 87 ALA A C 1
ATOM 720 O O . ALA A 1 87 ? -7.839 4.468 -14.435 1.00 89.75 87 ALA A O 1
ATOM 721 N N . VAL A 1 88 ? -8.246 2.314 -14.965 1.00 92.06 88 VAL A N 1
ATOM 722 C CA . VAL A 1 88 ? -6.989 2.117 -15.694 1.00 92.06 88 VAL A CA 1
ATOM 723 C C . VAL A 1 88 ? -7.019 2.948 -16.972 1.00 92.06 88 VAL A C 1
ATOM 725 O O . VAL A 1 88 ? -7.856 2.738 -17.848 1.00 92.06 88 VAL A O 1
ATOM 728 N N . PHE A 1 89 ? -6.099 3.903 -17.068 1.00 91.75 89 PHE A N 1
ATOM 729 C CA . PHE A 1 89 ? -5.913 4.732 -18.251 1.00 91.75 89 PHE A CA 1
ATOM 730 C C . PHE A 1 89 ? -5.033 4.019 -19.282 1.00 91.75 89 PHE A C 1
ATOM 732 O O . PHE A 1 89 ? -5.358 3.999 -20.468 1.00 91.75 89 PHE A O 1
ATOM 739 N N . THR A 1 90 ? -3.926 3.419 -18.837 1.00 93.69 90 THR A N 1
ATOM 740 C CA . THR A 1 90 ? -3.038 2.624 -19.693 1.00 93.69 90 THR A CA 1
ATOM 741 C C . THR A 1 90 ? -2.224 1.623 -18.881 1.00 93.69 90 THR A C 1
ATOM 743 O O . THR A 1 90 ? -1.988 1.837 -17.692 1.00 93.69 90 THR A O 1
ATOM 746 N N . THR A 1 91 ? -1.749 0.574 -19.548 1.00 92.81 91 THR A N 1
ATOM 747 C CA . THR A 1 91 ? -0.864 -0.451 -18.991 1.00 92.81 91 THR A CA 1
ATOM 748 C C . THR A 1 91 ? 0.383 -0.574 -19.859 1.00 92.81 91 THR A C 1
ATOM 750 O O . THR A 1 91 ? 0.301 -0.619 -21.085 1.00 92.81 91 THR A O 1
ATOM 753 N N . ILE A 1 92 ? 1.547 -0.631 -19.220 1.00 92.56 92 ILE A N 1
ATOM 754 C CA . ILE A 1 92 ? 2.862 -0.749 -19.847 1.00 92.56 92 ILE A CA 1
ATOM 755 C C . ILE A 1 92 ? 3.439 -2.113 -19.478 1.00 92.56 92 ILE A C 1
ATOM 757 O O . ILE A 1 92 ? 3.765 -2.345 -18.316 1.00 92.56 92 ILE A O 1
ATOM 761 N N . CYS A 1 93 ? 3.600 -3.006 -20.453 1.00 90.88 93 CYS A N 1
ATOM 762 C CA . CYS A 1 93 ? 4.195 -4.323 -20.230 1.00 90.88 93 CYS A CA 1
ATOM 763 C C . CYS A 1 93 ? 5.717 -4.223 -20.038 1.00 90.88 93 CYS A C 1
ATOM 765 O O . CYS A 1 93 ? 6.439 -3.657 -20.858 1.00 90.88 93 CYS A O 1
ATOM 767 N N . LEU A 1 94 ? 6.223 -4.828 -18.969 1.00 79.19 94 LEU A N 1
ATOM 768 C CA . LEU A 1 94 ? 7.644 -5.013 -18.707 1.00 79.19 94 LEU A CA 1
ATOM 769 C C . LEU A 1 94 ? 8.075 -6.352 -19.320 1.00 79.19 94 LEU A C 1
ATOM 771 O O . LEU A 1 94 ? 8.036 -7.382 -18.649 1.00 79.19 94 LEU A O 1
ATOM 775 N N . GLY A 1 95 ? 8.462 -6.370 -20.600 1.00 69.50 95 GLY A N 1
ATOM 776 C CA . GLY A 1 95 ? 8.911 -7.632 -21.203 1.00 69.50 95 GLY A CA 1
ATOM 777 C C . GLY A 1 95 ? 9.048 -7.723 -22.717 1.00 69.50 95 GLY A C 1
ATOM 778 O O . GLY A 1 95 ? 9.716 -8.649 -23.167 1.00 69.50 95 GLY A O 1
ATOM 779 N N . GLU A 1 96 ? 8.517 -6.794 -23.511 1.00 57.94 96 GLU A N 1
ATOM 780 C CA . GLU A 1 96 ? 8.810 -6.788 -24.949 1.00 57.94 96 GLU A CA 1
ATOM 781 C C . GLU A 1 96 ? 10.098 -5.994 -25.185 1.00 57.94 96 GLU A C 1
ATOM 783 O O . GLU A 1 96 ? 10.106 -4.773 -25.313 1.00 57.94 96 GLU A O 1
ATOM 788 N N . ARG A 1 97 ? 11.235 -6.701 -25.176 1.00 51.12 97 ARG A N 1
ATOM 789 C CA . ARG A 1 97 ? 12.355 -6.249 -26.001 1.00 51.12 97 ARG A CA 1
ATOM 790 C C . ARG A 1 97 ? 11.925 -6.503 -27.435 1.00 51.12 97 ARG A C 1
ATOM 792 O O . ARG A 1 97 ? 11.779 -7.665 -27.805 1.00 51.12 97 ARG A O 1
ATOM 799 N N . ASP A 1 98 ? 11.755 -5.439 -28.208 1.00 48.00 98 ASP A N 1
ATOM 800 C CA . ASP A 1 98 ? 11.832 -5.546 -29.657 1.00 48.00 98 ASP A CA 1
ATOM 801 C C . ASP A 1 98 ? 13.115 -6.316 -30.001 1.00 48.00 98 ASP A C 1
ATOM 803 O O . ASP A 1 98 ? 14.223 -5.928 -29.613 1.00 48.00 98 ASP A O 1
ATOM 807 N N . GLU A 1 99 ? 12.958 -7.450 -30.680 1.00 49.00 99 GLU A N 1
ATOM 808 C CA . GLU A 1 99 ? 14.039 -8.036 -31.455 1.00 49.00 99 GLU A CA 1
ATOM 809 C C . GLU A 1 99 ? 14.382 -7.029 -32.558 1.00 49.00 99 GLU A C 1
ATOM 811 O O . GLU A 1 99 ? 13.604 -6.884 -33.497 1.00 49.00 99 GLU A O 1
ATOM 816 N N . ASN A 1 100 ? 15.495 -6.300 -32.412 1.00 39.75 100 ASN A N 1
ATOM 817 C CA . ASN A 1 100 ? 16.298 -5.730 -33.505 1.00 39.75 100 ASN A CA 1
ATOM 818 C C . ASN A 1 100 ? 17.698 -5.337 -33.016 1.00 39.75 100 ASN A C 1
ATOM 820 O O . ASN A 1 100 ? 17.807 -4.437 -32.152 1.00 39.75 100 ASN A O 1
#

Foldseek 3Di:
DWDFDKADDDDPCLPVVLVVCVVPPPCSVPDRDIDTPADTADDPDDPVRVVVVVVVVVVVDDDDDDDDDDDDQKDFDWDQDNVRDIDTPDIDGDDDDPDD

Secondary structure (DSSP, 8-state):
--EEEEE----TTHHHHHHHHHHH-TTTTTS-S-EEEEEEE--SS-HHHHHHHHHHHHTTSPP----------EEEEEEEPTTS-EEEEEEEES------

pLDDT: mean 87.2, std 10.28, range [39.75, 96.38]

Organism: NCBI:txid1607839